Protein AF-A0A5E6N764-F1 (afdb_monomer)

Sequence (54 aa):
MISLEPYHQTYTYDIGNNLTNLSHQANSSTWQQTIAIHPNN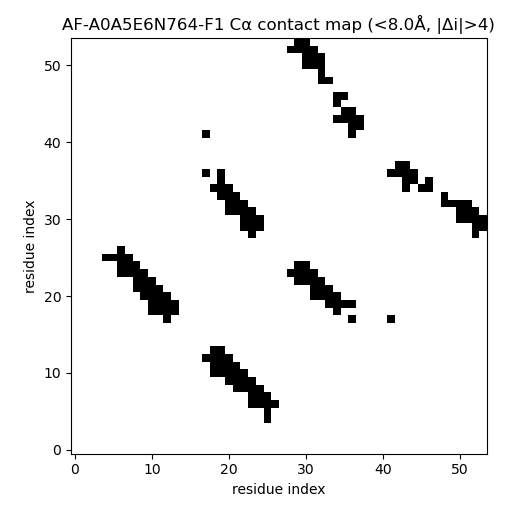NRSTETPTIRQRL

pLDDT: mean 81.23, std 15.97, range [51.78, 97.38]

Secondary structure (DSSP, 8-state):
-PPPPP-EEEEEE-TTS-EEEEEEE-SS-EEEEE-PPBTTB----------EE-

Foldseek 3Di:
DDDDFDKDWDFDADPVRATQKIWIDTPVWTWIFGFDADPPDSDGDPDPTDTDTD

Nearest PDB structures (foldseek):
  9gvj-assembly1_B  TM=8.132E-01  e=1.493E+00  Homo sapiens
  9gvj-assembly1_A  TM=7.251E-01  e=1.685E+00  Homo sapiens
  9gvq-assembly1_A  TM=7.251E-01  e=1.685E+00  Homo sapiens
  9gvq-assembly1_B  TM=8.132E-01  e=2.145E+00  Homo sapiens

Radius of gyration: 13.61 Å; Cα contacts (8 Å, |Δi|>4): 83; chains: 1; bounding box: 28×23×40 Å

Solvent-accessible surface area (backbone atoms only — not comparable to full-atom values): 3578 Å² total; per-residue (Å²): 136,86,85,80,78,78,69,49,76,50,80,41,62,52,99,84,74,45,72,38,36,42,37,42,44,35,95,92,50,40,38,42,42,78,46,65,74,52,96,86,45,94,65,68,58,88,60,86,78,66,70,52,70,114

Structure (mmCIF, N/CA/C/O backbone):
data_AF-A0A5E6N764-F1
#
_entry.id   AF-A0A5E6N764-F1
#
loop_
_atom_site.group_PDB
_atom_site.id
_atom_site.type_symbol
_atom_site.label_atom_id
_atom_site.label_alt_id
_atom_site.label_comp_id
_atom_site.label_asym_id
_atom_site.label_entity_id
_atom_site.label_seq_id
_atom_site.pdbx_PDB_ins_code
_atom_site.Cartn_x
_atom_site.Cartn_y
_atom_site.Cartn_z
_atom_site.occupancy
_atom_site.B_iso_or_equiv
_atom_site.auth_seq_id
_atom_site.auth_comp_id
_atom_site.auth_asym_id
_atom_site.auth_atom_id
_atom_site.pdbx_PDB_model_num
ATOM 1 N N . MET A 1 1 ? -7.030 -11.060 28.034 1.00 62.25 1 MET A N 1
ATOM 2 C CA . MET A 1 1 ? -7.056 -11.328 26.579 1.00 62.25 1 MET A CA 1
ATOM 3 C C . MET A 1 1 ? -7.253 -9.993 25.875 1.00 62.25 1 MET A C 1
ATOM 5 O O . MET A 1 1 ? -8.122 -9.251 26.311 1.00 62.25 1 MET A O 1
ATOM 9 N N . ILE A 1 2 ? -6.429 -9.640 24.887 1.00 78.38 2 ILE A N 1
ATOM 10 C CA . ILE A 1 2 ? -6.538 -8.359 24.166 1.00 78.38 2 ILE A CA 1
ATOM 11 C C . ILE A 1 2 ? -7.495 -8.584 22.989 1.00 78.38 2 ILE A C 1
ATOM 13 O O . ILE A 1 2 ? -7.255 -9.485 22.189 1.00 78.38 2 ILE A O 1
ATOM 17 N N . SER A 1 3 ? -8.591 -7.825 22.911 1.00 84.88 3 SER A N 1
ATOM 18 C CA . SER A 1 3 ? -9.505 -7.875 21.762 1.00 84.88 3 SER A CA 1
ATOM 19 C C . SER A 1 3 ? -8.913 -7.046 20.628 1.00 84.88 3 SER A C 1
ATOM 21 O O . SER A 1 3 ? -8.712 -5.845 20.796 1.00 84.88 3 SER A O 1
ATOM 23 N N . LEU A 1 4 ? -8.619 -7.679 19.494 1.00 87.25 4 LEU A N 1
ATOM 24 C CA . LEU A 1 4 ? -8.213 -6.971 18.283 1.00 87.25 4 LEU A CA 1
ATOM 25 C C . LEU A 1 4 ? -9.457 -6.465 17.556 1.00 87.25 4 LEU A C 1
ATOM 27 O O . LEU A 1 4 ? -10.426 -7.202 17.377 1.00 87.25 4 LEU A O 1
ATOM 31 N N . GLU A 1 5 ? -9.422 -5.201 17.154 1.00 93.31 5 GLU A N 1
ATOM 32 C CA . GLU A 1 5 ? -10.459 -4.606 16.321 1.00 93.31 5 GLU A CA 1
ATOM 33 C C . GLU A 1 5 ? -10.307 -5.089 14.865 1.00 93.31 5 GLU A C 1
ATOM 35 O O . GLU A 1 5 ? -9.178 -5.131 14.360 1.00 93.31 5 GLU A O 1
ATOM 40 N N . PRO A 1 6 ? -11.403 -5.448 14.168 1.00 94.50 6 PRO A N 1
ATOM 41 C CA . PRO A 1 6 ? -11.346 -5.696 12.734 1.00 94.50 6 PRO A CA 1
ATOM 42 C C . PRO A 1 6 ? -10.972 -4.418 11.975 1.00 94.50 6 PRO A C 1
ATOM 44 O O . PRO A 1 6 ? -11.395 -3.317 12.321 1.00 94.50 6 PRO A O 1
ATOM 47 N N . TYR A 1 7 ? -10.204 -4.574 10.903 1.00 95.75 7 TYR A N 1
ATOM 48 C CA . TYR A 1 7 ? -9.818 -3.480 10.020 1.00 95.75 7 TYR A CA 1
ATOM 49 C C . TYR A 1 7 ? -9.844 -3.941 8.562 1.00 95.75 7 TYR A C 1
ATOM 51 O O . TYR A 1 7 ? -9.748 -5.135 8.269 1.00 95.75 7 TYR A O 1
ATOM 59 N N . HIS A 1 8 ? -9.896 -2.978 7.648 1.00 96.44 8 HIS A N 1
ATOM 60 C CA . HIS A 1 8 ? -9.724 -3.180 6.215 1.00 96.44 8 HIS A CA 1
ATOM 61 C C . HIS A 1 8 ? -8.430 -2.516 5.742 1.00 96.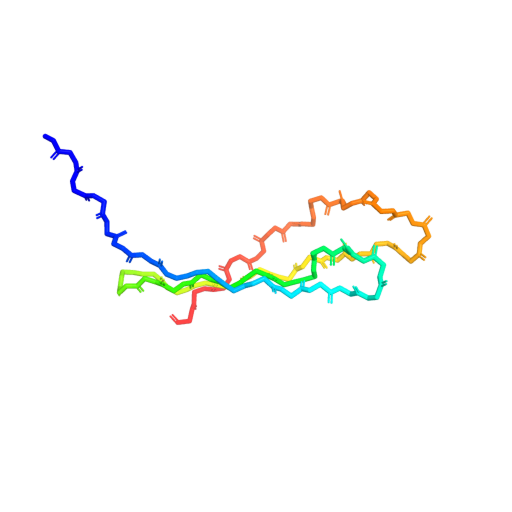44 8 HIS A C 1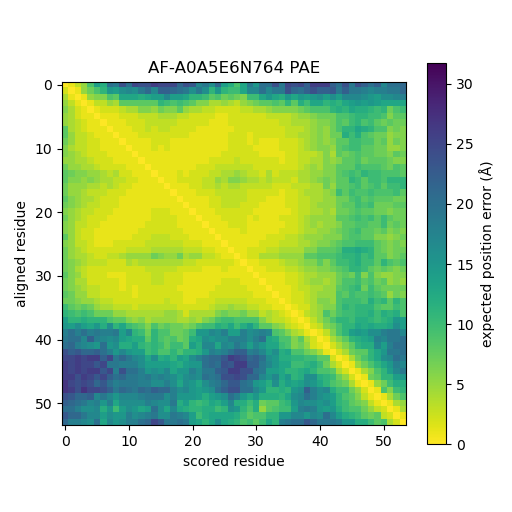
ATOM 63 O O . HIS A 1 8 ? -8.060 -1.437 6.208 1.00 96.44 8 HIS A O 1
ATOM 69 N N . GLN A 1 9 ? -7.723 -3.180 4.827 1.00 96.94 9 GLN A N 1
ATOM 70 C CA . GLN A 1 9 ? -6.570 -2.611 4.136 1.00 96.94 9 GLN A CA 1
ATOM 71 C C . GLN A 1 9 ? -6.767 -2.704 2.628 1.00 96.94 9 GLN A C 1
ATOM 73 O O . GLN A 1 9 ? -7.220 -3.728 2.116 1.00 96.94 9 GLN A O 1
ATOM 78 N N . THR A 1 10 ? -6.386 -1.635 1.937 1.00 97.38 10 THR A N 1
ATOM 79 C CA . THR A 1 10 ? -6.398 -1.557 0.477 1.00 97.38 10 THR A CA 1
ATOM 80 C C . THR A 1 10 ? -4.977 -1.308 -0.009 1.00 97.38 10 THR A C 1
ATOM 82 O O . THR A 1 10 ? -4.298 -0.406 0.491 1.00 97.38 10 THR A O 1
ATOM 85 N N . TYR A 1 11 ? -4.549 -2.106 -0.985 1.00 96.44 11 TYR A N 1
ATOM 86 C CA . TYR A 1 11 ? -3.212 -2.077 -1.571 1.00 96.44 11 TYR A CA 1
ATOM 87 C C . TYR A 1 11 ? -3.306 -1.660 -3.037 1.00 96.44 11 TYR A C 1
ATOM 89 O O . TYR A 1 11 ? -4.054 -2.270 -3.803 1.00 96.44 11 TYR A O 1
ATOM 97 N N . THR A 1 12 ? -2.529 -0.655 -3.429 1.00 96.00 12 THR A N 1
ATOM 98 C CA . THR A 1 12 ? -2.407 -0.234 -4.830 1.00 96.00 12 THR A CA 1
ATOM 99 C C . THR A 1 12 ? -1.023 -0.589 -5.340 1.00 96.00 12 THR A C 1
ATOM 101 O O . THR A 1 12 ? -0.026 -0.276 -4.687 1.00 96.00 12 THR A O 1
ATOM 104 N N . TYR A 1 13 ? -0.973 -1.220 -6.509 1.00 93.00 13 TYR A N 1
ATOM 105 C CA . TYR A 1 13 ? 0.265 -1.606 -7.175 1.00 93.00 13 TYR A CA 1
ATOM 106 C C . TYR A 1 13 ? 0.419 -0.870 -8.506 1.00 93.00 13 TYR A C 1
ATOM 108 O O . TYR A 1 13 ? -0.575 -0.568 -9.171 1.00 93.00 13 TYR A O 1
ATOM 116 N N . ASP A 1 14 ? 1.661 -0.582 -8.891 1.00 89.62 14 ASP A N 1
ATOM 117 C CA . ASP A 1 14 ? 1.988 -0.096 -10.233 1.00 89.62 14 ASP A CA 1
ATOM 118 C C . ASP A 1 14 ? 2.071 -1.241 -11.267 1.00 89.62 14 ASP A C 1
ATOM 120 O O . ASP A 1 14 ? 1.903 -2.420 -10.949 1.00 89.62 14 ASP A O 1
ATOM 124 N N . ILE A 1 15 ? 2.365 -0.897 -12.528 1.00 90.88 15 ILE A N 1
ATOM 125 C CA . ILE A 1 15 ? 2.533 -1.868 -13.626 1.00 90.88 15 ILE A CA 1
ATOM 126 C C . ILE A 1 15 ? 3.705 -2.846 -13.418 1.00 90.88 15 ILE A C 1
ATOM 128 O O . ILE A 1 15 ? 3.778 -3.868 -14.096 1.00 90.88 15 ILE A O 1
ATOM 132 N N . GLY A 1 16 ? 4.637 -2.521 -12.518 1.00 88.81 16 GLY A N 1
ATOM 133 C CA . GLY A 1 16 ? 5.816 -3.315 -12.181 1.00 88.81 16 GLY A CA 1
ATOM 134 C C . GLY A 1 16 ? 5.624 -4.202 -10.949 1.00 88.81 16 GLY A C 1
ATOM 135 O O . GLY A 1 16 ? 6.597 -4.803 -10.495 1.00 88.81 16 GLY A O 1
ATOM 136 N N . ASN A 1 17 ? 4.396 -4.301 -10.422 1.00 89.62 17 ASN A N 1
ATOM 137 C CA . ASN A 1 17 ? 4.038 -5.001 -9.182 1.00 89.62 17 ASN A CA 1
ATOM 138 C C . ASN A 1 17 ? 4.680 -4.424 -7.907 1.00 89.62 17 ASN A C 1
ATOM 140 O O . ASN A 1 17 ? 4.834 -5.140 -6.914 1.00 89.62 17 ASN A O 1
ATOM 144 N N . ASN A 1 18 ? 5.020 -3.135 -7.885 1.00 88.75 18 ASN A N 1
ATOM 145 C CA . ASN A 1 18 ? 5.470 -2.467 -6.663 1.00 88.75 18 ASN A CA 1
ATOM 146 C C . ASN A 1 18 ? 4.277 -1.889 -5.898 1.00 88.75 18 ASN A C 1
ATOM 148 O O . ASN A 1 18 ? 3.390 -1.287 -6.499 1.00 88.75 18 ASN A O 1
ATOM 152 N N . LEU A 1 19 ? 4.261 -2.037 -4.569 1.00 91.44 19 LEU A N 1
ATOM 153 C CA . LEU A 1 19 ? 3.248 -1.416 -3.711 1.00 91.44 19 LEU A CA 1
ATOM 154 C C . LEU A 1 19 ? 3.479 0.099 -3.660 1.00 91.44 19 LEU A C 1
ATOM 156 O O . LEU A 1 19 ? 4.482 0.543 -3.106 1.00 91.44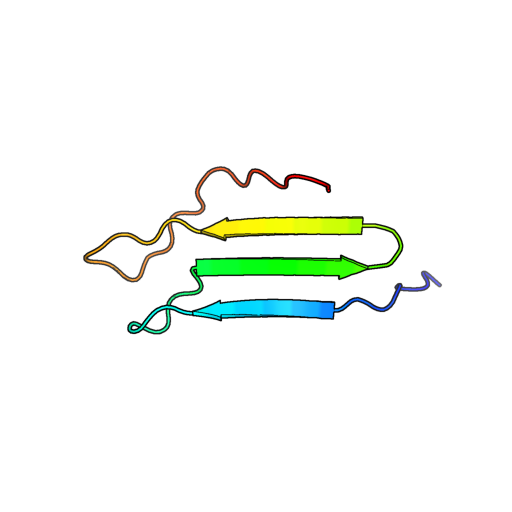 19 LEU A O 1
ATOM 160 N N . THR A 1 20 ? 2.547 0.887 -4.188 1.00 92.62 20 THR A N 1
ATOM 161 C CA . THR A 1 20 ? 2.641 2.356 -4.230 1.00 92.62 20 THR A CA 1
ATOM 162 C C . THR A 1 20 ? 1.811 3.027 -3.145 1.00 92.62 20 THR A C 1
ATOM 164 O O . THR A 1 20 ? 2.206 4.074 -2.623 1.00 92.62 20 THR A O 1
ATOM 167 N N . ASN A 1 21 ? 0.684 2.424 -2.756 1.00 93.38 21 ASN A N 1
ATOM 168 C CA . ASN A 1 21 ? -0.180 2.958 -1.709 1.00 93.38 21 ASN A CA 1
ATOM 169 C C . ASN A 1 21 ? -0.706 1.863 -0.789 1.00 93.38 21 ASN A C 1
ATOM 171 O O . ASN A 1 21 ? -1.152 0.805 -1.237 1.00 93.38 21 ASN A O 1
ATOM 175 N N . LEU A 1 22 ? -0.717 2.185 0.501 1.00 95.50 22 LEU A N 1
ATOM 176 C CA . LEU A 1 22 ? -1.348 1.404 1.547 1.00 95.50 22 LEU A CA 1
ATOM 177 C C . LEU A 1 22 ? -2.344 2.277 2.298 1.00 95.50 22 LEU A C 1
ATOM 179 O O . LEU A 1 22 ? -1.968 3.286 2.894 1.00 95.50 22 LEU A O 1
ATOM 183 N N . SER A 1 23 ? -3.610 1.881 2.285 1.00 95.94 23 SER A N 1
ATOM 184 C CA . SER A 1 23 ? -4.646 2.497 3.107 1.00 95.94 23 SER A CA 1
ATOM 185 C C . S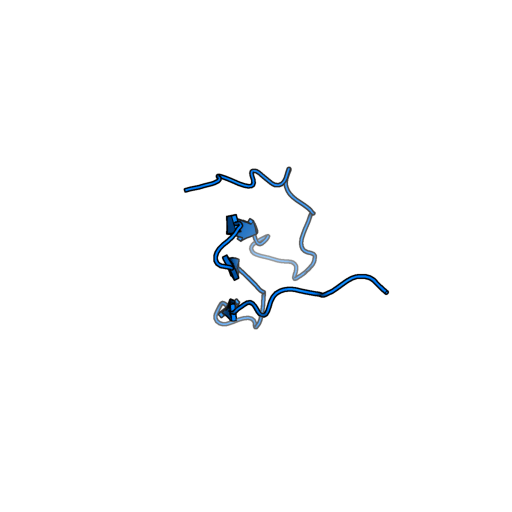ER A 1 23 ? -5.103 1.518 4.174 1.00 95.94 23 SER A C 1
ATOM 187 O O . SER A 1 23 ? -5.351 0.351 3.880 1.00 95.94 23 SER A O 1
ATOM 189 N N . HIS A 1 24 ? -5.216 2.006 5.405 1.00 95.31 24 HIS A N 1
ATOM 190 C CA . HIS A 1 24 ? -5.751 1.278 6.543 1.00 95.31 24 HIS A CA 1
ATOM 191 C C . HIS A 1 24 ? -6.985 1.991 7.078 1.00 95.31 24 HIS A C 1
ATOM 193 O O . HIS A 1 24 ? -6.960 3.206 7.290 1.00 95.31 24 HIS A O 1
ATOM 199 N N . GLN A 1 25 ? -8.027 1.213 7.349 1.0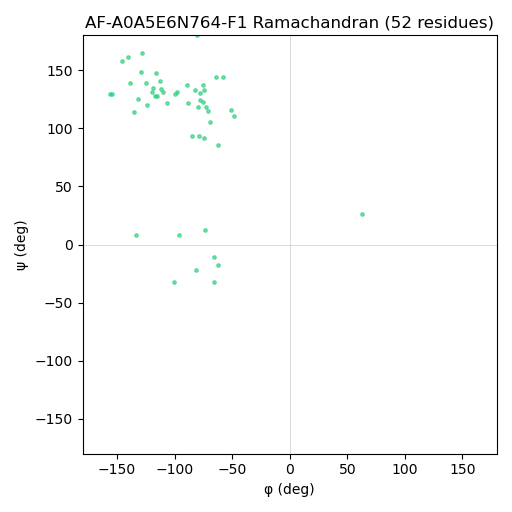0 95.81 25 GLN A N 1
ATOM 200 C CA . GLN A 1 25 ? -9.275 1.691 7.913 1.00 95.81 25 GLN A CA 1
ATOM 201 C C . GLN A 1 25 ? -9.739 0.757 9.033 1.00 95.81 25 GLN A C 1
ATOM 203 O O . GLN A 1 25 ? -10.093 -0.398 8.797 1.00 95.81 25 GLN A O 1
ATOM 208 N N . ALA A 1 26 ? -9.754 1.284 10.249 1.00 94.94 26 ALA A N 1
ATOM 209 C CA . ALA A 1 26 ? -10.411 0.740 11.430 1.00 94.94 26 ALA A CA 1
ATOM 210 C C . ALA A 1 26 ? -11.284 1.847 12.043 1.00 94.94 26 ALA A C 1
ATOM 212 O O . ALA A 1 26 ? -11.083 3.025 11.732 1.00 94.94 26 ALA A O 1
ATOM 213 N N . ASN A 1 27 ? -12.217 1.519 12.941 1.00 92.69 27 ASN A N 1
ATOM 214 C CA . ASN A 1 27 ? -13.020 2.561 13.595 1.00 92.69 27 ASN A CA 1
ATOM 215 C C . ASN A 1 27 ? -12.141 3.454 14.482 1.00 92.69 27 ASN A C 1
ATOM 217 O O . ASN A 1 27 ? -12.404 4.647 14.606 1.00 92.69 27 ASN A O 1
ATOM 221 N N . SER A 1 28 ? -11.079 2.897 15.077 1.00 91.44 28 SER A N 1
ATOM 222 C CA . SER A 1 28 ? -10.142 3.647 15.922 1.00 91.44 28 SER A CA 1
ATOM 223 C C . SER A 1 28 ? -9.068 4.426 15.155 1.00 91.44 28 SER A C 1
ATOM 225 O O . SER A 1 28 ? -8.482 5.365 15.700 1.00 91.44 28 SER A O 1
ATOM 227 N N . SER A 1 29 ? -8.758 4.045 13.912 1.00 91.56 29 SER A N 1
ATOM 228 C CA . SER A 1 29 ? -7.688 4.675 13.143 1.00 91.56 29 SER A CA 1
ATOM 229 C C . SER A 1 29 ? -7.881 4.516 11.645 1.00 91.56 29 SER A C 1
ATOM 231 O O . SER A 1 29 ? -8.007 3.410 11.127 1.00 91.56 29 SER A O 1
ATOM 233 N N . THR A 1 30 ? -7.796 5.640 10.943 1.00 95.19 30 THR A N 1
ATOM 234 C CA . THR A 1 30 ? -7.624 5.667 9.494 1.00 95.19 30 THR A CA 1
ATOM 235 C C . THR A 1 30 ? -6.297 6.338 9.173 1.00 95.19 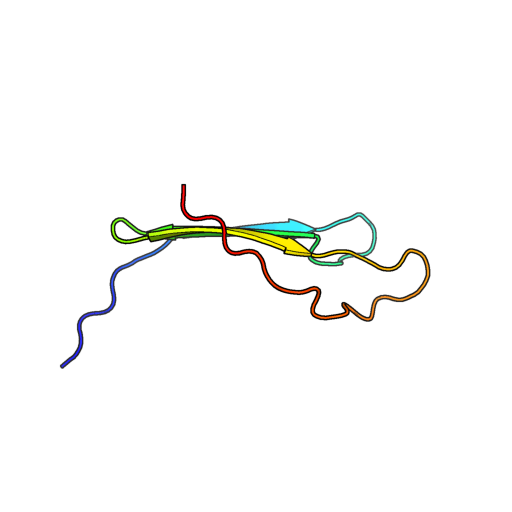30 THR A C 1
ATOM 237 O O . THR A 1 30 ? -6.000 7.424 9.675 1.00 95.19 30 THR A O 1
ATOM 240 N N . TRP A 1 31 ? -5.471 5.677 8.366 1.00 94.81 31 TRP A N 1
ATOM 241 C CA . TRP A 1 31 ? -4.219 6.248 7.878 1.00 94.81 31 TRP A CA 1
ATOM 242 C C . TRP A 1 31 ? -3.914 5.772 6.465 1.00 94.81 31 TRP A C 1
ATOM 244 O O . TRP A 1 31 ? -4.392 4.731 6.005 1.00 94.81 31 TRP A O 1
ATOM 254 N N . GLN A 1 32 ? -3.094 6.557 5.776 1.00 94.38 32 GLN A N 1
ATOM 255 C CA . GLN A 1 32 ? -2.581 6.223 4.456 1.00 94.38 32 GLN A CA 1
ATOM 256 C C . GLN A 1 32 ? -1.064 6.371 4.433 1.00 94.38 32 GLN A C 1
ATOM 258 O O . GLN A 1 32 ? -0.490 7.198 5.146 1.00 94.38 32 GLN A O 1
ATOM 263 N N . GLN A 1 33 ? -0.423 5.542 3.620 1.00 90.19 33 GLN A N 1
ATOM 264 C CA . GLN A 1 33 ? 1.000 5.593 3.342 1.00 90.19 33 GLN A CA 1
ATOM 265 C C . GLN A 1 33 ? 1.206 5.529 1.832 1.00 90.19 33 GLN A C 1
ATOM 267 O O . GLN A 1 33 ? 0.758 4.594 1.169 1.00 90.19 33 GLN A O 1
ATOM 272 N N . THR A 1 34 ? 1.919 6.519 1.309 1.00 90.19 34 THR A N 1
ATOM 273 C CA . THR A 1 34 ? 2.420 6.527 -0.065 1.00 90.19 34 THR A CA 1
ATOM 274 C C . THR A 1 34 ? 3.879 6.103 -0.040 1.00 90.19 34 THR A C 1
ATOM 276 O O . THR A 1 34 ? 4.665 6.628 0.751 1.00 90.19 34 THR A O 1
ATOM 279 N N . ILE A 1 35 ? 4.233 5.138 -0.880 1.00 87.94 35 ILE A N 1
ATOM 280 C CA . ILE A 1 35 ? 5.580 4.579 -0.971 1.00 87.94 35 ILE A CA 1
ATOM 281 C C . ILE A 1 35 ? 6.212 5.108 -2.256 1.00 87.94 35 ILE A C 1
ATOM 283 O O . ILE A 1 35 ? 5.668 4.927 -3.345 1.00 87.94 35 ILE A O 1
ATOM 287 N N . ALA A 1 36 ? 7.349 5.793 -2.130 1.00 85.06 36 ALA A N 1
ATOM 288 C CA . ALA A 1 36 ? 8.090 6.269 -3.289 1.00 85.06 36 ALA A CA 1
ATOM 289 C C . ALA A 1 36 ? 8.821 5.095 -3.955 1.00 85.06 36 ALA A C 1
ATOM 291 O O . ALA A 1 36 ? 9.627 4.417 -3.318 1.00 85.06 36 ALA A O 1
ATOM 292 N N . ILE A 1 37 ? 8.551 4.867 -5.242 1.00 82.06 37 ILE A N 1
ATOM 293 C CA . ILE A 1 37 ? 9.206 3.820 -6.030 1.00 82.06 37 ILE A CA 1
ATOM 294 C C . ILE A 1 37 ? 10.341 4.433 -6.842 1.00 82.06 37 ILE A C 1
ATOM 296 O O . ILE A 1 37 ? 10.165 5.445 -7.524 1.00 82.06 37 ILE A O 1
ATOM 300 N N . HIS A 1 38 ? 11.520 3.816 -6.777 1.00 75.81 38 HIS A N 1
ATOM 301 C CA . HIS A 1 38 ? 12.631 4.205 -7.632 1.00 75.81 38 HIS A CA 1
ATOM 302 C C . HIS A 1 38 ? 12.393 3.703 -9.066 1.00 75.81 38 HIS A C 1
ATOM 304 O O . HIS A 1 38 ? 12.095 2.526 -9.259 1.00 75.81 38 HIS A O 1
ATOM 310 N N . PRO A 1 39 ? 12.578 4.551 -10.094 1.00 67.25 39 PRO A N 1
ATOM 311 C CA . PRO A 1 39 ? 12.185 4.247 -11.475 1.00 67.25 39 PRO A CA 1
ATOM 312 C C . PRO A 1 39 ? 12.963 3.096 -12.134 1.00 67.25 39 PRO A C 1
ATOM 314 O O . PRO A 1 39 ? 12.600 2.656 -13.219 1.00 67.25 39 PRO A O 1
ATOM 317 N N . ASN A 1 40 ? 14.050 2.623 -11.523 1.00 69.25 40 ASN A N 1
ATOM 318 C CA . ASN A 1 40 ? 14.958 1.629 -12.099 1.00 69.25 40 ASN A CA 1
ATOM 319 C C . ASN A 1 40 ? 15.326 0.489 -11.138 1.00 69.25 40 ASN A C 1
ATOM 321 O O . ASN A 1 40 ? 16.225 -0.295 -11.441 1.00 69.25 40 ASN A O 1
ATOM 325 N N . ASN A 1 41 ? 14.684 0.404 -9.972 1.00 62.94 41 ASN A N 1
ATOM 326 C CA . ASN A 1 41 ? 14.958 -0.655 -9.013 1.00 62.94 41 ASN A CA 1
ATOM 327 C C . ASN A 1 41 ? 13.730 -0.904 -8.133 1.00 62.94 41 ASN A C 1
ATOM 329 O O . ASN A 1 41 ? 13.237 0.022 -7.496 1.00 62.94 41 ASN A O 1
ATOM 333 N N . ASN A 1 42 ? 13.308 -2.163 -8.003 1.00 62.25 42 ASN A N 1
ATOM 334 C CA . ASN A 1 42 ? 12.190 -2.578 -7.138 1.00 62.25 42 ASN A CA 1
ATOM 335 C C . ASN A 1 42 ? 12.550 -2.554 -5.641 1.00 62.25 42 ASN A C 1
ATOM 337 O O . ASN A 1 42 ? 11.842 -3.100 -4.794 1.00 62.25 42 ASN A O 1
ATOM 341 N N . ARG A 1 43 ? 13.685 -1.946 -5.287 1.00 67.12 43 ARG A N 1
ATOM 342 C CA . ARG A 1 43 ? 14.071 -1.732 -3.902 1.00 67.12 43 ARG A CA 1
ATOM 343 C C . ARG A 1 43 ? 13.296 -0.529 -3.378 1.00 67.1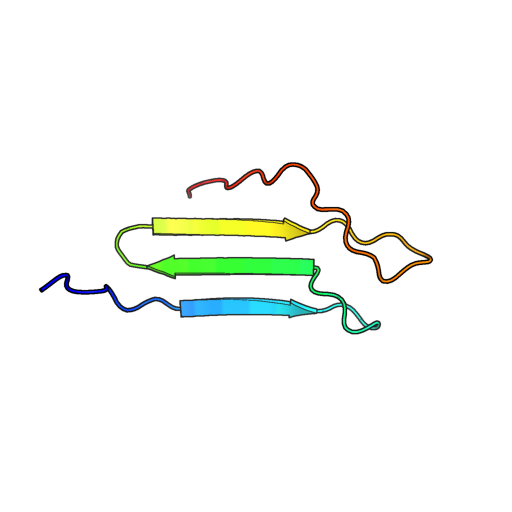2 43 ARG A C 1
ATOM 345 O O . ARG A 1 43 ? 13.758 0.602 -3.520 1.00 67.12 43 ARG A O 1
ATOM 352 N N . SER A 1 44 ? 12.141 -0.782 -2.758 1.00 55.50 44 SER A N 1
ATOM 353 C CA . SER A 1 44 ? 11.506 0.201 -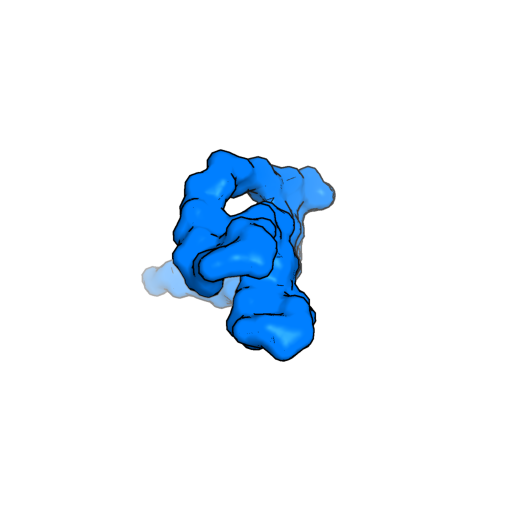1.877 1.00 55.50 44 SER A CA 1
ATOM 354 C C . SER A 1 44 ? 12.555 0.680 -0.883 1.00 55.50 44 SER A C 1
ATOM 356 O O . SER A 1 44 ? 13.087 -0.104 -0.094 1.00 55.50 44 SER A O 1
ATOM 358 N N . THR A 1 45 ? 12.899 1.959 -0.941 1.00 52.66 45 THR A N 1
ATOM 359 C CA . THR A 1 45 ? 13.492 2.612 0.214 1.00 52.66 45 THR A CA 1
ATOM 360 C C . THR A 1 45 ? 12.327 2.902 1.148 1.00 52.66 45 THR A C 1
ATOM 362 O O . THR A 1 45 ? 11.280 3.379 0.713 1.00 52.66 45 THR A O 1
ATOM 365 N N . GLU A 1 46 ? 12.447 2.541 2.424 1.00 54.66 46 GLU A N 1
ATOM 366 C CA . GLU A 1 46 ? 11.510 3.011 3.440 1.00 54.66 46 GLU A CA 1
ATOM 367 C C . GLU A 1 46 ? 11.648 4.538 3.503 1.00 54.66 46 GLU A C 1
ATOM 369 O O . GLU A 1 46 ? 12.451 5.085 4.256 1.00 54.66 46 GLU A O 1
ATOM 374 N N . THR A 1 47 ? 10.932 5.255 2.636 1.00 52.59 47 THR A N 1
ATOM 375 C CA . THR A 1 47 ? 10.807 6.705 2.743 1.00 52.59 47 THR A CA 1
ATOM 376 C C . THR A 1 47 ? 10.212 7.027 4.112 1.00 52.59 47 THR A C 1
ATOM 378 O O . THR A 1 47 ? 9.352 6.267 4.577 1.00 52.59 47 THR A O 1
ATOM 381 N N . PRO A 1 48 ? 10.628 8.133 4.763 1.00 51.78 48 PRO A N 1
ATOM 382 C CA . PRO A 1 48 ? 10.098 8.536 6.058 1.00 51.78 48 PRO A CA 1
ATOM 383 C C . PRO A 1 48 ? 8.574 8.499 6.009 1.00 51.78 48 PRO A C 1
ATOM 385 O O . PRO A 1 48 ? 7.934 9.240 5.264 1.00 51.78 48 PRO A O 1
ATOM 388 N N . THR A 1 49 ? 8.005 7.545 6.737 1.00 53.81 49 THR A N 1
ATOM 389 C CA . THR A 1 49 ? 6.580 7.254 6.682 1.00 53.81 49 THR A CA 1
ATOM 390 C C . THR A 1 49 ? 5.835 8.421 7.314 1.00 53.81 49 THR A C 1
ATOM 392 O O . THR A 1 49 ? 5.811 8.553 8.536 1.00 53.81 49 THR A O 1
ATOM 395 N N . ILE A 1 50 ? 5.196 9.261 6.503 1.00 52.94 50 ILE A N 1
ATOM 396 C CA . ILE A 1 50 ? 4.209 10.210 7.012 1.00 52.94 50 ILE A CA 1
ATOM 397 C C . ILE A 1 50 ? 2.879 9.459 7.095 1.00 52.94 50 ILE A C 1
ATOM 399 O O . ILE A 1 50 ? 2.139 9.385 6.118 1.00 52.94 50 ILE A O 1
ATOM 403 N N . ARG A 1 51 ? 2.565 8.885 8.263 1.00 58.41 51 ARG A N 1
ATOM 404 C CA . ARG A 1 51 ? 1.195 8.439 8.553 1.00 58.41 51 ARG A CA 1
ATOM 405 C C . ARG A 1 51 ? 0.350 9.677 8.833 1.00 58.41 51 ARG A C 1
ATOM 407 O O . ARG A 1 51 ? 0.295 10.140 9.970 1.00 58.41 51 ARG A O 1
ATOM 414 N N . GLN A 1 52 ? -0.286 10.233 7.807 1.00 58.50 52 GLN A N 1
ATOM 415 C CA . GLN A 1 52 ? -1.347 11.214 8.028 1.00 58.50 52 GLN A CA 1
ATOM 416 C C . GLN A 1 52 ? -2.574 10.472 8.563 1.00 58.50 52 GLN A C 1
ATOM 418 O O . GLN A 1 52 ? -3.082 9.552 7.919 1.00 58.50 52 GLN A O 1
ATOM 423 N N . ARG A 1 53 ? -2.992 10.833 9.780 1.00 61.28 53 ARG A N 1
ATOM 424 C CA . ARG A 1 53 ? -4.309 10.474 10.309 1.00 61.28 53 ARG A CA 1
ATOM 425 C C . ARG A 1 53 ? -5.313 11.425 9.668 1.00 61.28 53 ARG A C 1
ATOM 427 O O . ARG A 1 53 ? -5.099 12.635 9.731 1.00 61.28 53 ARG A O 1
ATOM 434 N N . LEU A 1 54 ? -6.326 10.863 9.021 1.00 58.78 54 LEU A N 1
ATOM 435 C CA . LEU A 1 54 ? -7.495 11.608 8.555 1.00 58.78 54 LEU A CA 1
ATOM 436 C C . LEU A 1 54 ? -8.494 11.766 9.703 1.00 58.78 54 LEU A C 1
ATOM 438 O O . LEU A 1 54 ? -8.554 10.836 10.543 1.00 58.78 54 LEU A O 1
#

Mean predicted aligned error: 7.76 Å